Protein AF-A0A7S2TL36-F1 (afdb_monomer_lite)

Structure (mmCIF, N/CA/C/O backbone):
data_AF-A0A7S2TL36-F1
#
_entry.id   AF-A0A7S2TL36-F1
#
loop_
_atom_site.group_PDB
_atom_site.id
_atom_site.type_symbol
_atom_site.label_atom_id
_atom_site.label_alt_id
_atom_site.label_comp_id
_atom_site.label_asym_id
_atom_site.label_entity_id
_atom_site.label_seq_id
_atom_site.pdbx_PDB_ins_code
_atom_site.Cartn_x
_atom_site.Cartn_y
_atom_site.Cartn_z
_atom_site.occupancy
_atom_site.B_iso_or_equiv
_atom_site.auth_seq_id
_atom_site.auth_comp_id
_atom_site.auth_asym_id
_atom_site.auth_atom_id
_atom_site.pdbx_PDB_model_num
ATOM 1 N N . GLY A 1 1 ? -0.913 -11.710 1.470 1.00 91.81 1 GLY A N 1
ATOM 2 C CA . GLY A 1 1 ? -0.453 -12.909 0.745 1.00 91.81 1 GLY A CA 1
ATOM 3 C C . GLY A 1 1 ? -0.982 -13.112 -0.675 1.00 91.81 1 GLY A C 1
ATOM 4 O O . GLY A 1 1 ? -1.193 -12.169 -1.443 1.00 91.81 1 GLY A O 1
ATOM 5 N N . ALA A 1 2 ? -1.055 -14.390 -1.048 1.00 94.62 2 ALA A N 1
ATOM 6 C CA . ALA A 1 2 ? -1.334 -14.894 -2.392 1.00 94.62 2 ALA A CA 1
ATOM 7 C C . ALA A 1 2 ? -2.840 -15.120 -2.616 1.00 94.62 2 ALA A C 1
ATOM 9 O O . ALA A 1 2 ? -3.636 -15.038 -1.688 1.00 94.62 2 ALA A O 1
ATOM 10 N N . LEU A 1 3 ? -3.232 -15.388 -3.865 1.00 96.62 3 LEU A N 1
ATOM 11 C CA . LEU A 1 3 ? -4.609 -15.759 -4.189 1.00 96.62 3 LEU A CA 1
ATOM 12 C C . LEU A 1 3 ? -4.826 -17.260 -4.027 1.00 96.62 3 LEU A C 1
ATOM 14 O O . LEU A 1 3 ? -4.094 -18.050 -4.633 1.00 96.62 3 LEU A O 1
ATOM 18 N N . ASP A 1 4 ? -5.900 -17.623 -3.335 1.00 96.88 4 ASP A N 1
ATOM 19 C CA . ASP A 1 4 ? -6.391 -18.994 -3.311 1.00 96.88 4 ASP A CA 1
ATOM 20 C C . ASP A 1 4 ? -7.281 -19.312 -4.523 1.00 96.88 4 ASP A C 1
ATOM 22 O O . ASP A 1 4 ? -7.835 -18.442 -5.204 1.00 96.88 4 ASP A O 1
ATOM 26 N N . LEU A 1 5 ? -7.422 -20.606 -4.827 1.00 96.81 5 LEU A N 1
ATOM 27 C CA . LEU A 1 5 ? -8.245 -21.064 -5.945 1.00 96.81 5 LEU A CA 1
ATOM 28 C C . LEU A 1 5 ? -9.715 -20.669 -5.747 1.00 96.81 5 LEU A C 1
ATOM 30 O O . LEU A 1 5 ? -10.373 -21.105 -4.807 1.00 96.81 5 LEU A O 1
ATOM 34 N N . GLY A 1 6 ? -10.246 -19.905 -6.703 1.00 96.50 6 GLY A N 1
ATOM 35 C CA . GLY A 1 6 ? -11.634 -19.434 -6.690 1.00 96.50 6 GLY A CA 1
ATOM 36 C C . GLY A 1 6 ? -11.846 -18.111 -5.951 1.00 96.50 6 GLY A C 1
ATOM 37 O O . GLY A 1 6 ? -12.958 -17.589 -5.988 1.00 96.50 6 GLY A O 1
ATOM 38 N N . GLU A 1 7 ? -10.799 -17.554 -5.345 1.00 95.88 7 GLU A N 1
ATOM 39 C CA . GLU A 1 7 ? -10.824 -16.277 -4.637 1.00 95.88 7 GLU A CA 1
ATOM 40 C C . GLU A 1 7 ? -10.555 -15.102 -5.597 1.00 95.88 7 GLU A C 1
ATOM 42 O O . GLU A 1 7 ? -9.730 -15.183 -6.514 1.00 95.88 7 GLU A O 1
ATOM 47 N N . SER A 1 8 ? -11.252 -13.981 -5.414 1.00 95.44 8 SER A N 1
ATOM 48 C CA . SER A 1 8 ? -10.921 -12.722 -6.091 1.00 95.44 8 SER A CA 1
ATOM 49 C C . SER A 1 8 ? -9.773 -11.987 -5.390 1.00 95.44 8 SER A C 1
ATOM 51 O O . SER A 1 8 ? -9.558 -12.135 -4.192 1.00 95.44 8 SER A O 1
ATOM 53 N N . CYS A 1 9 ? -9.061 -11.101 -6.098 1.00 96.00 9 CYS A N 1
ATOM 54 C CA . CYS A 1 9 ? -7.956 -10.340 -5.495 1.00 96.00 9 CYS A CA 1
ATOM 55 C C . CYS A 1 9 ? -8.392 -9.492 -4.289 1.00 96.00 9 CYS A C 1
ATOM 57 O O . CYS A 1 9 ? -7.599 -9.274 -3.377 1.00 96.00 9 CYS A O 1
ATOM 59 N N . LEU A 1 10 ? -9.638 -9.002 -4.291 1.00 95.69 10 LEU A N 1
ATOM 60 C CA . LEU A 1 10 ? -10.175 -8.245 -3.165 1.00 95.69 10 LEU A CA 1
ATOM 61 C C . LEU A 1 10 ? -10.447 -9.161 -1.965 1.00 95.69 10 LEU A C 1
ATOM 63 O O . LEU A 1 10 ? -10.077 -8.796 -0.856 1.00 95.69 10 LEU A O 1
ATOM 67 N N . GLU A 1 11 ? -11.068 -10.325 -2.180 1.00 96.19 11 GLU A N 1
ATOM 68 C CA . GLU A 1 11 ? -11.316 -11.310 -1.115 1.00 96.19 11 GLU A CA 1
ATOM 69 C C . GLU A 1 11 ? -10.005 -11.747 -0.461 1.00 96.19 11 GLU A C 1
ATOM 71 O O . GLU A 1 11 ? -9.894 -11.631 0.759 1.00 96.19 11 GLU A O 1
ATOM 76 N N . ALA A 1 12 ? -8.993 -12.075 -1.274 1.00 97.19 12 ALA A N 1
ATOM 77 C CA . ALA A 1 12 ? -7.649 -12.399 -0.804 1.00 97.19 12 ALA A CA 1
ATOM 78 C C . ALA A 1 12 ? -7.091 -11.271 0.067 1.00 97.19 12 ALA A C 1
ATOM 80 O O . ALA A 1 12 ? -6.722 -11.485 1.214 1.00 97.19 12 ALA A O 1
ATOM 81 N N . ALA A 1 13 ? -7.112 -10.028 -0.420 1.00 96.50 13 ALA A N 1
ATOM 82 C CA . ALA A 1 13 ? -6.603 -8.897 0.349 1.00 96.50 13 ALA A CA 1
ATOM 83 C C . ALA A 1 13 ? -7.340 -8.690 1.687 1.00 96.50 13 ALA A C 1
ATOM 85 O O . ALA A 1 13 ? -6.704 -8.343 2.680 1.00 96.50 13 ALA A O 1
ATOM 86 N N . MET A 1 14 ? -8.663 -8.890 1.740 1.00 96.56 14 MET A N 1
ATOM 87 C CA . MET A 1 14 ? -9.420 -8.753 2.992 1.00 96.56 14 MET A CA 1
ATOM 88 C C . MET A 1 14 ? -9.119 -9.897 3.970 1.00 96.56 14 MET A C 1
ATOM 90 O O . MET A 1 14 ? -9.003 -9.646 5.172 1.00 96.56 14 MET A O 1
ATOM 94 N N . ARG A 1 15 ? -9.007 -11.134 3.467 1.00 97.62 15 ARG A N 1
ATOM 95 C CA . ARG A 1 15 ? -8.648 -12.320 4.255 1.00 97.62 15 ARG A CA 1
ATOM 96 C C . ARG A 1 15 ? -7.259 -12.156 4.864 1.00 97.62 15 ARG A C 1
ATOM 98 O O . ARG A 1 15 ? -7.127 -12.226 6.079 1.00 97.62 15 ARG A O 1
ATOM 105 N N . GLU A 1 16 ? -6.274 -11.831 4.038 1.00 97.69 16 GLU A N 1
ATOM 106 C CA . GLU A 1 16 ? -4.866 -11.685 4.424 1.00 97.69 16 GLU A CA 1
ATOM 107 C C . GLU A 1 16 ? -4.674 -10.576 5.468 1.00 97.69 16 GLU A C 1
ATOM 109 O O . GLU A 1 16 ? -4.003 -10.781 6.472 1.00 97.69 16 GLU A O 1
ATOM 114 N N . VAL A 1 17 ? -5.344 -9.421 5.326 1.00 96.94 17 VAL A N 1
ATOM 115 C CA . VAL A 1 17 ? -5.301 -8.384 6.375 1.00 96.94 17 VAL A CA 1
ATOM 116 C C . VAL A 1 17 ? -5.806 -8.930 7.712 1.00 96.94 17 VAL A C 1
ATOM 118 O O . VAL A 1 17 ? -5.235 -8.622 8.758 1.00 96.94 17 VAL A O 1
ATOM 121 N N . ARG A 1 18 ? -6.864 -9.743 7.708 1.00 96.38 18 ARG A N 1
ATOM 122 C CA . ARG A 1 18 ? -7.404 -10.328 8.936 1.00 96.38 18 ARG A CA 1
ATOM 123 C C . ARG A 1 18 ? -6.480 -11.398 9.519 1.00 96.38 18 ARG A C 1
ATOM 125 O O . ARG A 1 18 ? -6.297 -11.399 10.732 1.00 96.38 18 ARG A O 1
ATOM 132 N N . GLU A 1 19 ? -5.954 -12.292 8.690 1.00 96.56 19 GLU A N 1
ATOM 133 C CA . GLU A 1 19 ? -5.097 -13.410 9.105 1.00 96.56 19 GLU A CA 1
ATOM 134 C C . GLU A 1 19 ? -3.748 -12.907 9.626 1.00 96.56 19 GLU A C 1
ATOM 136 O O . GLU A 1 19 ? -3.396 -13.194 10.766 1.00 96.56 19 GLU A O 1
ATOM 141 N N . GLU A 1 20 ? -3.060 -12.062 8.856 1.00 96.50 20 GLU A N 1
ATOM 142 C CA . GLU A 1 20 ? -1.703 -11.612 9.180 1.00 96.50 20 GLU A CA 1
ATOM 143 C C . GLU A 1 20 ? -1.681 -10.567 10.317 1.00 96.50 20 GLU A C 1
ATOM 145 O O . GLU A 1 20 ? -0.705 -10.459 11.062 1.00 96.50 20 GLU A O 1
ATOM 150 N N . THR A 1 21 ? -2.736 -9.748 10.455 1.00 96.12 21 THR A N 1
ATOM 151 C CA . THR A 1 21 ? -2.715 -8.570 11.353 1.00 96.12 21 THR A 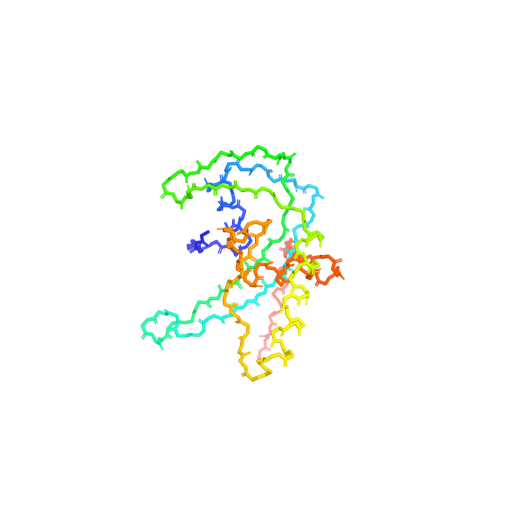CA 1
ATOM 152 C C . THR A 1 21 ? -3.805 -8.546 12.422 1.00 96.12 21 THR A C 1
ATOM 154 O O . THR A 1 21 ? -3.778 -7.684 13.310 1.00 96.12 21 THR A O 1
ATOM 157 N N . GLY A 1 22 ? -4.805 -9.427 12.331 1.00 96.12 22 GLY A N 1
ATOM 158 C CA . GLY A 1 22 ? -5.961 -9.442 13.229 1.00 96.12 22 GLY A CA 1
ATOM 159 C C . GLY A 1 22 ? -6.848 -8.192 13.156 1.00 96.12 22 GLY A C 1
ATOM 160 O O . GLY A 1 22 ? -7.733 -8.025 13.997 1.00 96.12 22 GLY A O 1
ATOM 161 N N . ILE A 1 23 ? -6.617 -7.291 12.194 1.00 96.75 23 ILE A N 1
ATOM 162 C CA . ILE A 1 23 ? -7.344 -6.025 12.077 1.00 96.75 23 ILE A CA 1
ATOM 163 C C . ILE A 1 23 ? -8.752 -6.269 11.532 1.00 96.75 23 ILE A C 1
ATOM 165 O O . ILE A 1 23 ? -8.949 -6.865 10.474 1.00 96.75 23 ILE A O 1
ATOM 169 N N . GLU A 1 24 ? -9.744 -5.694 12.210 1.00 96.44 24 GLU A N 1
ATOM 170 C CA . GLU A 1 24 ? -11.091 -5.567 11.664 1.00 96.44 24 GLU A CA 1
ATOM 171 C C . GLU A 1 24 ? -11.206 -4.358 10.729 1.00 96.44 24 GLU A C 1
ATOM 173 O O . GLU A 1 24 ? -10.814 -3.235 11.071 1.00 96.44 24 GLU A O 1
ATOM 178 N N . LEU A 1 25 ? -11.809 -4.578 9.561 1.00 96.94 25 LEU A N 1
ATOM 179 C CA . LEU A 1 25 ? -12.028 -3.550 8.548 1.00 96.94 25 LEU A CA 1
ATOM 180 C C . LEU A 1 25 ? -13.393 -2.869 8.707 1.00 96.94 25 LEU A C 1
ATOM 182 O O . LEU A 1 25 ? -14.382 -3.494 9.093 1.00 96.94 25 LEU A O 1
ATOM 186 N N . ASP A 1 26 ? -13.422 -1.567 8.432 1.00 97.25 26 ASP A N 1
ATOM 187 C CA . ASP A 1 26 ? -14.611 -0.715 8.409 1.00 97.25 26 ASP A CA 1
ATOM 188 C C . ASP A 1 26 ? -15.371 -0.944 7.097 1.00 97.25 26 ASP A C 1
ATOM 190 O O . ASP A 1 26 ? -14.927 -0.532 6.028 1.00 97.25 26 ASP A O 1
ATOM 194 N N . ASP A 1 27 ? -16.520 -1.605 7.190 1.00 94.31 27 ASP A N 1
ATOM 195 C CA . ASP A 1 27 ? -17.395 -1.965 6.073 1.00 94.31 27 ASP A CA 1
ATOM 196 C C . ASP A 1 27 ? -18.177 -0.774 5.501 1.00 94.31 27 ASP A C 1
ATOM 198 O O . ASP A 1 27 ? -18.736 -0.866 4.405 1.00 94.31 27 ASP A O 1
ATOM 202 N N . THR A 1 28 ? -18.193 0.360 6.207 1.00 95.56 28 THR A N 1
ATOM 203 C CA . THR A 1 28 ? -18.774 1.614 5.705 1.00 95.56 28 THR A CA 1
ATOM 204 C C . THR A 1 28 ? -17.812 2.379 4.800 1.00 95.56 28 THR A C 1
ATOM 206 O O . THR A 1 28 ? -18.228 3.275 4.061 1.00 95.56 28 THR A O 1
ATOM 209 N N . PHE A 1 29 ? -16.524 2.032 4.836 1.00 95.94 29 PHE A N 1
ATOM 210 C CA . PHE A 1 29 ? -15.521 2.595 3.949 1.00 95.94 29 PHE A CA 1
ATOM 211 C C . PHE A 1 29 ? -15.475 1.811 2.637 1.00 95.94 29 PHE A C 1
ATOM 213 O O . PHE A 1 29 ? -15.199 0.614 2.614 1.00 95.94 29 PHE A O 1
ATOM 220 N N . GLU A 1 30 ? -15.707 2.501 1.522 1.00 95.56 30 GLU A N 1
ATOM 221 C CA . GLU A 1 30 ? -15.594 1.893 0.199 1.00 95.56 30 GLU A CA 1
ATOM 222 C C . GLU A 1 30 ? -14.130 1.550 -0.109 1.00 95.56 30 GLU A C 1
ATOM 224 O O . GLU A 1 30 ? -13.277 2.436 -0.191 1.00 95.56 30 GLU A O 1
ATOM 229 N N . THR A 1 31 ? -13.831 0.260 -0.291 1.00 96.81 31 THR A N 1
ATOM 230 C CA . THR A 1 31 ? -12.484 -0.189 -0.657 1.00 96.81 31 THR A CA 1
ATOM 231 C C . THR A 1 31 ? -12.055 0.417 -1.987 1.00 96.81 31 THR A C 1
ATOM 233 O O . THR A 1 31 ? -12.786 0.368 -2.982 1.00 96.81 31 THR A O 1
ATOM 236 N N . LEU A 1 32 ? -10.831 0.943 -2.026 1.00 97.44 32 LEU A N 1
ATOM 237 C CA . LEU A 1 32 ? -10.272 1.559 -3.224 1.00 97.44 32 LEU A CA 1
ATOM 238 C C . LEU A 1 32 ? -9.144 0.701 -3.796 1.00 97.44 32 LEU A C 1
ATOM 240 O O . LEU A 1 32 ? -8.319 0.168 -3.061 1.00 97.44 32 LEU A O 1
ATOM 244 N N . LEU A 1 33 ? -9.058 0.625 -5.119 1.00 97.38 33 LEU A N 1
ATOM 245 C CA . LEU A 1 33 ? -7.874 0.167 -5.829 1.00 97.38 33 LEU A CA 1
ATOM 246 C C . LEU A 1 33 ? -6.870 1.323 -5.889 1.00 97.38 33 LEU A C 1
ATOM 248 O O . LEU A 1 33 ? -7.104 2.338 -6.557 1.00 97.38 33 LEU A O 1
ATOM 252 N N . GLY A 1 34 ? -5.757 1.162 -5.177 1.00 96.44 34 GLY A N 1
ATOM 253 C CA . GLY A 1 34 ? -4.661 2.122 -5.154 1.00 96.44 34 GLY A CA 1
ATOM 254 C C . GLY A 1 34 ? -3.819 2.021 -6.418 1.00 96.44 34 GLY A C 1
ATOM 255 O O . GLY A 1 34 ? -3.713 2.988 -7.173 1.00 96.44 34 GLY A O 1
ATOM 256 N N . LEU A 1 35 ? -3.248 0.844 -6.666 1.00 96.38 35 LEU A N 1
ATOM 257 C CA . LEU A 1 35 ? -2.298 0.606 -7.751 1.00 96.38 35 LEU A CA 1
ATOM 258 C C . LEU A 1 35 ? -2.326 -0.867 -8.168 1.00 96.38 35 LEU A C 1
ATOM 260 O O . LEU A 1 35 ? -2.505 -1.738 -7.325 1.00 96.38 35 LEU A O 1
ATOM 264 N N . GLY A 1 36 ? -2.117 -1.141 -9.451 1.00 96.06 36 GLY A N 1
ATOM 265 C CA . GLY A 1 36 ? -1.772 -2.472 -9.944 1.00 96.06 36 GLY A CA 1
ATOM 266 C C . GLY A 1 36 ? -0.403 -2.418 -10.605 1.00 96.06 36 GLY A C 1
ATOM 267 O O . GLY A 1 36 ? -0.078 -1.414 -11.244 1.00 96.06 36 GLY A O 1
ATOM 268 N N . TYR A 1 37 ? 0.403 -3.461 -10.444 1.00 94.94 37 TYR A N 1
ATOM 269 C CA . TYR A 1 37 ? 1.667 -3.580 -11.162 1.00 94.94 37 TYR A CA 1
ATOM 270 C C . TYR A 1 37 ? 2.009 -5.034 -11.452 1.00 94.94 37 TYR A C 1
ATOM 272 O O . TYR A 1 37 ? 1.500 -5.957 -10.820 1.00 94.94 37 TYR A O 1
ATOM 280 N N . GLN A 1 38 ? 2.889 -5.223 -12.426 1.00 95.19 38 GLN A N 1
ATOM 281 C CA . GLN A 1 38 ? 3.392 -6.527 -12.812 1.00 95.19 38 GLN A CA 1
ATOM 282 C C . GLN A 1 38 ? 4.899 -6.564 -12.596 1.00 95.19 38 GLN A C 1
ATOM 284 O O . GLN A 1 38 ? 5.609 -5.647 -13.009 1.00 95.19 38 GLN A O 1
ATOM 289 N N . GLN A 1 39 ? 5.377 -7.650 -12.004 1.00 94.06 39 GLN A N 1
ATOM 290 C CA . GLN A 1 39 ? 6.787 -7.995 -11.965 1.00 94.06 39 GLN A CA 1
ATOM 291 C C . GLN A 1 39 ? 7.040 -9.086 -13.013 1.00 94.06 39 GLN A C 1
ATOM 293 O O . GLN A 1 39 ? 6.672 -10.247 -12.795 1.00 94.06 39 GLN A O 1
ATOM 298 N N . PRO A 1 40 ? 7.592 -8.734 -14.188 1.00 94.62 40 PRO A N 1
ATOM 299 C CA . PRO A 1 40 ? 7.826 -9.710 -15.236 1.00 94.62 40 PRO A CA 1
ATOM 300 C C . PRO A 1 40 ? 8.907 -10.710 -14.822 1.00 94.62 40 PRO A C 1
ATOM 302 O O . PRO A 1 40 ? 9.846 -10.343 -14.115 1.00 94.62 40 PRO A O 1
ATOM 305 N N . CYS A 1 41 ? 8.786 -11.956 -15.290 1.00 94.50 41 CYS A N 1
ATOM 306 C CA . CYS A 1 41 ? 9.802 -12.998 -15.104 1.00 94.50 41 CYS A CA 1
ATOM 307 C C . CYS A 1 41 ? 10.167 -13.272 -13.629 1.00 94.50 41 CYS A C 1
ATOM 309 O O . CYS A 1 41 ? 11.276 -13.714 -13.339 1.00 94.50 41 CYS A O 1
ATOM 311 N N . SER A 1 42 ? 9.241 -13.007 -12.703 1.00 92.81 42 SER A N 1
ATOM 312 C CA . SER A 1 42 ? 9.433 -13.127 -11.256 1.00 92.81 42 SER A CA 1
ATOM 313 C C . SER A 1 42 ? 9.772 -14.552 -10.802 1.00 92.81 42 SER A C 1
ATOM 315 O O . SER A 1 42 ? 10.606 -14.731 -9.916 1.00 92.81 42 SER A O 1
ATOM 317 N N . ARG A 1 43 ? 9.180 -15.578 -11.435 1.00 91.19 43 ARG A N 1
ATOM 318 C CA . ARG A 1 43 ? 9.476 -16.992 -11.128 1.00 91.19 43 ARG A CA 1
ATOM 319 C C . ARG A 1 43 ? 10.082 -17.693 -12.333 1.00 91.19 43 ARG A C 1
ATOM 321 O O . ARG A 1 43 ? 9.504 -17.670 -13.423 1.00 91.19 43 ARG A O 1
ATOM 328 N N . ASP A 1 44 ? 11.262 -18.271 -12.122 1.00 92.38 44 ASP A N 1
ATOM 329 C CA . ASP A 1 44 ? 12.049 -19.039 -13.097 1.00 92.38 44 ASP A CA 1
ATOM 330 C C . ASP A 1 44 ? 12.299 -18.325 -14.437 1.00 92.38 44 ASP A C 1
ATOM 332 O O . ASP A 1 44 ? 12.562 -18.957 -15.455 1.00 92.38 44 ASP A O 1
ATOM 336 N N . GLY A 1 45 ? 12.195 -16.992 -14.464 1.00 93.00 45 GLY A N 1
ATOM 337 C CA . GLY A 1 45 ? 12.327 -16.200 -15.686 1.00 93.00 45 GLY A CA 1
ATOM 338 C C . GLY A 1 45 ? 11.119 -16.271 -16.632 1.00 93.00 45 GLY A C 1
ATOM 339 O O . GLY A 1 45 ? 11.163 -15.679 -17.708 1.00 93.00 45 GLY A O 1
ATOM 340 N N . LEU A 1 46 ? 10.045 -16.972 -16.256 1.00 94.44 46 LEU A N 1
ATOM 341 C CA . LEU A 1 46 ? 8.931 -17.309 -17.154 1.00 94.44 46 LEU A CA 1
ATOM 342 C C . LEU A 1 46 ? 7.568 -16.839 -16.646 1.00 94.44 46 LEU A C 1
ATOM 344 O O . LEU A 1 46 ? 6.672 -16.571 -17.446 1.00 94.44 46 LEU A O 1
ATOM 348 N N . ILE A 1 47 ? 7.396 -16.740 -15.329 1.00 93.44 47 ILE A N 1
ATOM 349 C CA . ILE A 1 47 ? 6.109 -16.404 -14.719 1.00 93.44 47 ILE A CA 1
ATOM 350 C C . ILE A 1 47 ? 6.156 -14.969 -14.219 1.00 93.44 47 ILE A C 1
ATOM 352 O O . ILE A 1 47 ? 7.058 -14.579 -13.480 1.00 93.44 47 ILE A O 1
ATOM 356 N N . ASN A 1 48 ? 5.155 -14.191 -14.614 1.00 95.31 48 ASN A N 1
ATOM 357 C CA . ASN A 1 48 ? 4.965 -12.832 -14.134 1.00 95.31 48 ASN A CA 1
ATOM 358 C C . ASN A 1 48 ? 4.146 -12.868 -12.843 1.00 95.31 48 ASN A C 1
ATOM 360 O O . ASN A 1 48 ? 3.092 -13.503 -12.820 1.00 95.31 48 ASN A O 1
ATOM 364 N N . ASP A 1 49 ? 4.576 -12.144 -11.814 1.00 95.25 49 ASP A N 1
ATOM 365 C CA . ASP A 1 49 ? 3.708 -11.875 -10.669 1.00 95.25 49 ASP A CA 1
ATOM 366 C C . ASP A 1 49 ? 2.893 -10.609 -10.956 1.00 95.25 49 ASP A C 1
ATOM 368 O O . ASP A 1 49 ? 3.411 -9.617 -11.479 1.00 95.25 49 ASP A O 1
ATOM 372 N N . HIS A 1 50 ? 1.607 -10.643 -10.622 1.00 95.88 50 HIS A N 1
ATOM 373 C CA . HIS A 1 50 ? 0.703 -9.511 -10.766 1.00 95.88 50 HIS A CA 1
ATOM 374 C C . HIS A 1 50 ? 0.177 -9.109 -9.394 1.00 95.88 50 HIS A C 1
ATOM 376 O O . HIS A 1 50 ? -0.431 -9.912 -8.689 1.00 95.88 50 HIS A O 1
ATOM 382 N N . PHE A 1 51 ? 0.396 -7.853 -9.034 1.00 96.06 51 PHE A N 1
ATOM 383 C CA . PHE A 1 51 ? 0.085 -7.312 -7.724 1.00 96.06 51 PHE A CA 1
ATOM 384 C C . PHE A 1 51 ? -1.000 -6.249 -7.832 1.00 96.06 51 PHE A C 1
ATOM 386 O O . PHE A 1 51 ? -1.027 -5.445 -8.768 1.00 96.06 51 PHE A O 1
ATOM 393 N N . MET A 1 52 ? -1.875 -6.214 -6.832 1.00 97.19 52 MET A N 1
ATOM 394 C CA . MET A 1 52 ? -2.880 -5.172 -6.6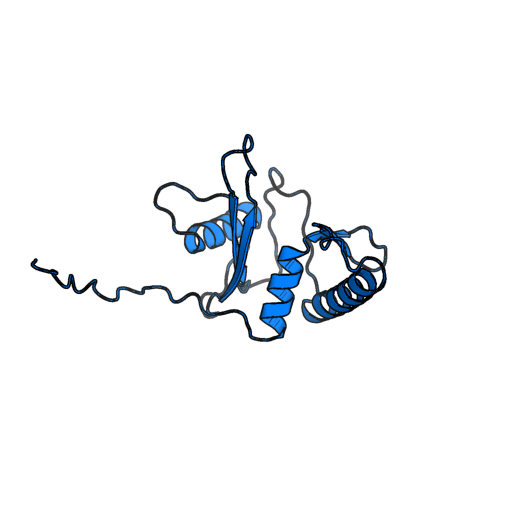61 1.00 97.19 52 MET A CA 1
ATOM 395 C C . MET A 1 52 ? -2.830 -4.664 -5.223 1.00 97.19 52 MET A C 1
ATOM 397 O O . MET A 1 52 ? -2.912 -5.446 -4.282 1.00 97.19 52 MET A O 1
ATOM 401 N N . TYR A 1 53 ? -2.727 -3.349 -5.060 1.00 97.31 53 TYR A N 1
ATOM 402 C CA . TYR A 1 53 ? -2.823 -2.684 -3.769 1.00 97.31 53 TYR A CA 1
ATOM 403 C C . TYR A 1 53 ? -4.238 -2.179 -3.554 1.00 97.31 53 TYR A C 1
ATOM 405 O O . TYR A 1 53 ? -4.732 -1.328 -4.303 1.00 97.31 53 TYR A O 1
ATOM 413 N N . PHE A 1 54 ? -4.853 -2.659 -2.482 1.00 97.62 54 PHE A N 1
ATOM 414 C CA . PHE A 1 54 ? -6.138 -2.180 -2.006 1.00 97.62 54 PHE A CA 1
ATOM 415 C C . PHE A 1 54 ? -5.936 -1.234 -0.826 1.00 97.62 54 PHE A C 1
ATOM 417 O O . PHE A 1 54 ? -5.082 -1.449 0.031 1.00 97.62 54 PHE A O 1
ATOM 424 N N . ILE A 1 55 ? -6.734 -0.174 -0.790 1.00 97.88 55 ILE A N 1
ATOM 425 C CA . ILE A 1 55 ? -6.799 0.762 0.324 1.00 97.88 55 ILE A CA 1
ATOM 426 C C . ILE A 1 55 ? -8.089 0.466 1.068 1.00 97.88 55 ILE A C 1
ATOM 428 O O . ILE A 1 55 ? -9.187 0.579 0.518 1.00 97.88 55 ILE A O 1
ATOM 432 N N . VAL A 1 56 ? -7.926 0.102 2.330 1.00 97.19 56 VAL A N 1
ATOM 433 C CA . VAL A 1 56 ? -8.999 -0.205 3.269 1.00 97.19 56 VAL A CA 1
ATOM 434 C C . VAL A 1 56 ? -8.858 0.669 4.501 1.00 97.19 56 VAL A C 1
ATOM 436 O O . VAL A 1 56 ? -7.822 1.298 4.728 1.00 97.19 56 VAL A O 1
ATOM 439 N N . LYS A 1 57 ? -9.907 0.701 5.316 1.00 97.38 57 LYS A N 1
ATOM 440 C CA . LYS A 1 57 ? -9.902 1.419 6.582 1.00 97.38 57 LYS A CA 1
ATOM 441 C C . LYS A 1 57 ? -10.059 0.427 7.722 1.00 97.38 57 LYS A C 1
ATOM 443 O O . LYS A 1 57 ? -10.996 -0.361 7.734 1.00 97.38 57 LYS A O 1
ATOM 448 N N . ALA A 1 58 ? -9.144 0.483 8.679 1.00 97.62 58 ALA A N 1
ATOM 449 C CA . ALA A 1 58 ? -9.249 -0.275 9.915 1.00 97.62 58 ALA A CA 1
ATOM 450 C C . ALA A 1 58 ? -10.275 0.373 10.861 1.00 97.62 58 ALA A C 1
ATOM 452 O O . ALA A 1 58 ? -10.345 1.604 10.954 1.00 97.62 58 ALA A O 1
ATOM 453 N N . LYS A 1 59 ? -11.032 -0.441 11.606 1.00 97.19 59 LYS A N 1
ATOM 454 C CA . LYS A 1 59 ? -11.919 0.034 12.686 1.00 97.19 59 LYS A CA 1
ATOM 455 C C . LYS A 1 59 ? -11.143 0.520 13.907 1.00 97.19 59 LYS A C 1
ATOM 457 O O . LYS A 1 59 ? -11.621 1.381 14.642 1.00 97.19 59 LYS A O 1
ATOM 462 N N . SER A 1 60 ? -9.947 -0.023 14.131 1.00 95.69 60 SER A N 1
ATOM 463 C CA . SER A 1 60 ? -9.090 0.321 15.265 1.00 95.69 60 SER A CA 1
ATOM 464 C C . SER A 1 60 ? -7.612 0.367 14.864 1.00 95.69 60 SER A C 1
ATOM 466 O O . SER A 1 60 ? -7.243 -0.012 13.756 1.00 95.69 60 SER A O 1
ATOM 468 N N . LYS A 1 61 ? -6.762 0.853 15.775 1.00 94.88 61 LYS A N 1
ATOM 469 C CA . LYS A 1 61 ? -5.298 0.830 15.620 1.00 94.88 61 LYS A CA 1
ATOM 470 C C . LYS A 1 61 ? -4.645 -0.405 16.249 1.00 94.88 61 LYS A C 1
ATOM 472 O O . LYS A 1 61 ? -3.422 -0.522 16.193 1.00 94.88 61 LYS A O 1
ATOM 477 N N . THR A 1 62 ? -5.427 -1.271 16.890 1.00 95.00 62 THR A N 1
ATOM 478 C CA . THR A 1 62 ? -4.917 -2.479 17.540 1.00 95.00 62 THR A CA 1
ATOM 479 C C . THR A 1 62 ? -4.569 -3.502 16.472 1.00 95.00 62 THR A C 1
ATOM 481 O O . THR A 1 62 ? -5.383 -3.767 15.590 1.00 95.00 62 THR A O 1
ATOM 484 N N . VAL A 1 63 ? -3.359 -4.049 16.555 1.00 95.00 63 VAL A N 1
ATOM 485 C CA . VAL A 1 63 ? -2.832 -5.038 15.615 1.00 95.00 63 VAL A CA 1
ATOM 486 C C . VAL A 1 63 ? -2.425 -6.267 16.415 1.00 95.00 63 VAL A C 1
ATOM 488 O O . VAL A 1 63 ? -1.677 -6.133 17.382 1.00 95.00 63 VAL A O 1
ATOM 491 N N . ASN A 1 64 ? -2.911 -7.434 16.009 1.00 95.50 64 ASN A N 1
ATOM 492 C CA . ASN A 1 64 ? -2.543 -8.729 16.570 1.00 95.50 64 ASN A CA 1
ATOM 493 C C . ASN A 1 64 ? -1.827 -9.497 15.462 1.00 9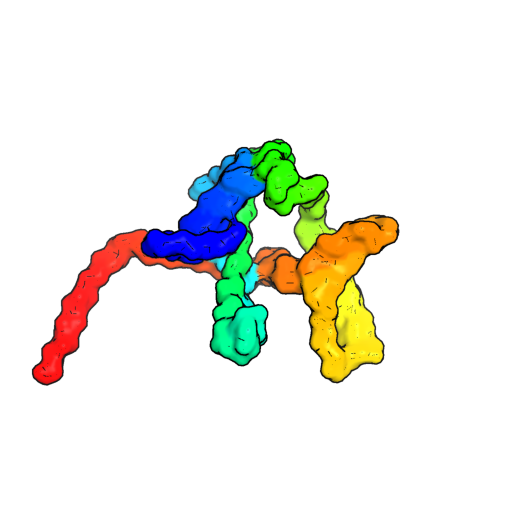5.50 64 ASN A C 1
ATOM 495 O O . ASN A 1 64 ? -2.476 -10.081 14.601 1.00 95.50 64 ASN A O 1
ATOM 499 N N . LEU A 1 65 ? -0.502 -9.394 15.435 1.00 95.88 65 LEU A N 1
ATOM 500 C CA . LEU A 1 65 ? 0.294 -9.950 14.348 1.00 95.88 65 LEU A CA 1
ATOM 501 C C . LEU A 1 65 ? 0.362 -11.470 14.431 1.00 95.88 65 LEU A C 1
ATOM 503 O O . LEU A 1 65 ? 0.542 -12.019 15.519 1.00 95.88 65 LEU A O 1
ATOM 507 N N . ASP A 1 66 ? 0.307 -12.117 13.273 1.00 94.56 66 ASP A N 1
ATOM 508 C CA . ASP A 1 66 ? 0.854 -13.457 13.128 1.00 94.56 66 ASP A CA 1
ATOM 509 C C . ASP A 1 66 ? 2.386 -13.365 13.123 1.00 94.56 66 ASP A C 1
ATOM 511 O O . ASP A 1 66 ? 3.012 -12.965 12.139 1.00 94.56 66 ASP A O 1
ATOM 515 N N . GLU A 1 67 ? 2.999 -13.713 14.253 1.00 94.31 67 GLU A N 1
ATOM 516 C CA . GLU A 1 67 ? 4.453 -13.661 14.433 1.00 94.31 67 GLU A CA 1
ATOM 517 C C . GLU A 1 67 ? 5.211 -14.671 13.554 1.00 94.31 67 GLU A C 1
ATOM 519 O O . GLU A 1 67 ? 6.434 -14.571 13.424 1.00 94.31 67 GLU A O 1
ATOM 524 N N . THR A 1 68 ? 4.519 -15.642 12.942 1.00 95.06 68 THR A N 1
ATOM 525 C CA . THR A 1 68 ? 5.148 -16.586 12.007 1.00 95.06 68 THR A CA 1
ATOM 526 C C . THR A 1 68 ? 5.421 -15.957 10.642 1.00 95.06 68 THR A C 1
ATOM 528 O O . THR A 1 68 ? 6.387 -16.340 9.978 1.00 95.06 68 THR A O 1
ATOM 531 N N . GLU A 1 69 ? 4.638 -14.947 10.261 1.00 88.81 69 GLU A N 1
ATOM 532 C CA . GLU A 1 69 ? 4.758 -14.257 8.975 1.00 88.81 69 GLU A CA 1
ATOM 533 C C . GLU A 1 69 ? 5.329 -12.840 9.115 1.00 88.81 69 GLU A C 1
ATOM 535 O O . GLU A 1 69 ? 6.124 -12.394 8.279 1.00 88.81 69 GLU A O 1
ATOM 540 N N . LEU A 1 70 ? 4.974 -12.127 10.190 1.00 92.81 70 LEU A N 1
ATOM 541 C CA . LEU A 1 70 ? 5.323 -10.724 10.394 1.00 92.81 70 LEU A CA 1
ATOM 542 C C . LEU A 1 70 ? 6.214 -10.520 11.622 1.00 92.81 70 LEU A C 1
ATOM 544 O O . LEU A 1 70 ? 5.880 -10.867 12.747 1.00 92.81 70 LEU A O 1
ATOM 548 N N . GLN A 1 71 ? 7.336 -9.830 11.416 1.00 92.25 71 GLN A N 1
ATOM 549 C CA . GLN A 1 71 ? 8.288 -9.504 12.488 1.00 92.25 71 GLN A CA 1
ATOM 550 C C . GLN A 1 71 ? 7.891 -8.267 13.313 1.00 92.25 71 GLN A C 1
ATOM 552 O O . GLN A 1 71 ? 8.514 -7.971 14.333 1.00 92.25 71 GLN A O 1
ATOM 557 N N . GLY A 1 72 ? 6.906 -7.492 12.856 1.00 92.00 72 GLY A N 1
ATOM 558 C CA . GLY A 1 72 ? 6.466 -6.279 13.536 1.00 92.00 72 GLY A CA 1
ATOM 559 C C . GLY A 1 72 ? 5.561 -5.401 12.679 1.00 92.00 72 GLY A C 1
ATOM 560 O O . GLY A 1 72 ? 5.432 -5.593 11.471 1.00 92.00 72 GLY A O 1
ATOM 561 N N . SER A 1 73 ? 4.946 -4.399 13.309 1.00 92.25 73 SER A N 1
ATOM 562 C CA . SER A 1 73 ? 4.080 -3.431 12.635 1.00 92.25 73 SER A CA 1
ATOM 563 C C . SER A 1 73 ? 4.250 -2.024 13.188 1.00 92.25 73 SER A C 1
ATOM 565 O O . SER A 1 73 ? 4.729 -1.803 14.305 1.00 92.25 73 SER A O 1
ATOM 567 N N . ARG A 1 74 ? 3.879 -1.039 12.369 1.00 91.31 74 ARG A N 1
ATOM 568 C CA . ARG A 1 74 ? 3.902 0.372 12.743 1.00 91.31 74 ARG A CA 1
ATOM 569 C C . ARG A 1 74 ? 2.876 1.161 11.944 1.00 91.31 74 ARG A C 1
ATOM 571 O O . ARG A 1 74 ? 2.715 0.959 10.745 1.00 91.31 74 ARG A O 1
ATOM 578 N N . TRP A 1 75 ? 2.243 2.118 12.613 1.00 92.62 75 TRP A N 1
ATOM 579 C CA . TRP A 1 75 ? 1.393 3.115 11.974 1.00 92.62 75 TRP A CA 1
ATOM 580 C C . TRP A 1 75 ? 2.211 4.314 11.497 1.00 92.62 75 TRP A C 1
ATOM 582 O O . TRP A 1 75 ? 3.004 4.873 12.255 1.00 92.62 75 TRP A O 1
ATOM 592 N N . PHE A 1 76 ? 1.958 4.750 10.266 1.00 91.50 76 PHE A N 1
ATOM 593 C CA . PHE A 1 76 ? 2.568 5.937 9.668 1.00 91.50 76 PHE A CA 1
ATOM 594 C C . PHE A 1 76 ? 1.508 6.994 9.354 1.00 91.50 76 PHE A C 1
ATOM 596 O O . PHE A 1 76 ? 0.358 6.670 9.047 1.00 91.50 76 PHE A O 1
ATOM 603 N N . ASN A 1 77 ? 1.892 8.272 9.402 1.00 94.00 77 ASN A N 1
ATOM 604 C CA . ASN A 1 77 ? 1.058 9.342 8.866 1.00 94.00 77 ASN A CA 1
ATOM 605 C C . ASN A 1 77 ? 1.184 9.356 7.339 1.00 94.00 77 ASN A C 1
ATOM 607 O O . ASN A 1 77 ? 2.215 9.748 6.799 1.00 94.00 77 ASN A O 1
ATOM 611 N N . VAL A 1 78 ? 0.110 8.974 6.648 1.00 95.06 78 VAL A N 1
ATOM 612 C CA . VAL A 1 78 ? 0.087 8.850 5.184 1.00 95.06 78 VAL A CA 1
ATOM 613 C C . VAL A 1 78 ? 0.511 10.141 4.472 1.00 95.06 78 VAL A C 1
ATOM 615 O O . VAL A 1 78 ? 1.256 10.073 3.498 1.00 95.06 78 VAL A O 1
ATOM 618 N N . LYS A 1 79 ? 0.088 11.323 4.946 1.00 96.00 79 LYS A N 1
ATOM 619 C CA . LYS A 1 79 ? 0.438 12.595 4.287 1.00 96.00 79 LYS A CA 1
ATOM 620 C C . LYS A 1 79 ? 1.932 12.888 4.397 1.00 96.00 79 LYS A C 1
ATOM 622 O O . LYS A 1 79 ? 2.569 13.183 3.391 1.00 96.00 79 LYS A O 1
ATOM 627 N N . GLU A 1 80 ? 2.490 12.735 5.595 1.00 95.00 80 GLU A N 1
ATOM 628 C CA . GLU A 1 80 ? 3.926 12.919 5.837 1.00 95.00 80 GLU A CA 1
ATOM 629 C C . GLU A 1 80 ? 4.762 11.893 5.049 1.00 95.00 80 GLU A C 1
ATOM 631 O O . GLU A 1 80 ? 5.824 12.226 4.512 1.00 95.00 80 GLU A O 1
ATOM 636 N N . SER A 1 81 ? 4.261 10.658 4.915 1.00 94.44 81 SER A N 1
ATOM 637 C CA . SER A 1 81 ? 4.870 9.615 4.085 1.00 94.44 81 SER A CA 1
ATOM 638 C C . SER A 1 81 ? 4.924 9.971 2.611 1.00 94.44 81 SER A C 1
ATOM 640 O O . SER A 1 81 ? 5.993 9.874 2.006 1.00 94.44 81 SER A O 1
ATOM 642 N N . VAL A 1 82 ? 3.822 10.462 2.053 1.00 96.44 82 VAL A N 1
ATOM 643 C CA . VAL A 1 82 ? 3.768 10.906 0.657 1.00 96.44 82 VAL A CA 1
ATOM 644 C C . VAL A 1 82 ? 4.666 12.122 0.421 1.00 96.44 82 VAL A C 1
ATOM 646 O O . VAL A 1 82 ? 5.399 12.159 -0.562 1.00 96.44 82 VAL A O 1
ATOM 649 N N . GLU A 1 83 ? 4.685 13.102 1.326 1.00 96.50 83 GLU A N 1
ATOM 650 C CA . GLU A 1 83 ? 5.575 14.266 1.208 1.00 96.50 83 GLU A CA 1
ATOM 651 C C . GLU A 1 83 ? 7.057 13.876 1.233 1.00 96.50 83 GLU A C 1
ATOM 653 O O . GLU A 1 83 ? 7.854 14.373 0.433 1.00 96.50 83 GLU A O 1
ATOM 658 N N . THR A 1 84 ? 7.432 12.962 2.130 1.00 95.56 84 THR A N 1
ATOM 659 C CA . THR A 1 84 ? 8.797 12.426 2.209 1.00 95.56 84 THR A CA 1
ATOM 660 C C . THR A 1 84 ? 9.165 11.672 0.932 1.00 95.56 84 THR A C 1
ATOM 662 O O . THR A 1 84 ? 10.253 11.873 0.389 1.00 95.56 84 THR A O 1
ATOM 665 N N . PHE A 1 85 ? 8.249 10.850 0.416 1.00 96.25 85 PHE A N 1
ATOM 666 C CA . PHE A 1 85 ? 8.449 10.103 -0.822 1.00 96.25 85 PHE A CA 1
ATOM 667 C C . PHE A 1 85 ? 8.606 11.018 -2.042 1.00 96.25 85 PHE A C 1
ATOM 669 O O . PHE A 1 85 ? 9.517 10.816 -2.840 1.00 96.25 85 PHE A O 1
ATOM 676 N N . ARG A 1 86 ? 7.795 12.073 -2.163 1.00 96.94 86 ARG A N 1
ATOM 677 C CA . ARG A 1 86 ? 7.899 13.052 -3.259 1.00 96.94 86 ARG A CA 1
ATOM 678 C C . ARG A 1 86 ? 9.254 13.744 -3.299 1.00 96.94 86 ARG A C 1
ATOM 680 O O . ARG A 1 86 ? 9.846 13.863 -4.368 1.00 96.94 86 ARG A O 1
ATOM 687 N N . LYS A 1 87 ? 9.768 14.160 -2.137 1.00 95.88 87 LYS A N 1
ATOM 688 C CA . LYS A 1 87 ? 11.119 14.736 -2.028 1.00 95.88 87 LYS A CA 1
ATOM 689 C C . LYS A 1 87 ? 12.173 13.733 -2.486 1.00 95.88 87 LYS A C 1
ATOM 691 O O . LYS A 1 87 ? 13.013 14.067 -3.313 1.00 95.88 87 LYS A O 1
ATOM 696 N N . PHE A 1 88 ? 12.082 12.494 -2.002 1.00 94.75 88 PHE A N 1
ATOM 697 C CA . PHE A 1 88 ? 12.979 11.416 -2.413 1.00 94.75 88 PHE A CA 1
ATOM 698 C C . PHE A 1 88 ? 12.954 11.182 -3.932 1.00 94.75 88 PHE A C 1
ATOM 700 O O . PHE A 1 88 ? 14.013 11.122 -4.553 1.00 94.75 88 PHE A O 1
ATOM 707 N N . LYS A 1 89 ? 11.765 11.097 -4.535 1.00 95.31 89 LYS A N 1
ATOM 708 C CA . LYS A 1 89 ? 11.584 10.895 -5.976 1.00 95.31 89 LYS A CA 1
ATOM 709 C C . LYS A 1 89 ? 12.179 12.049 -6.787 1.00 95.31 89 LYS A C 1
ATOM 711 O O . LYS A 1 89 ? 12.960 11.796 -7.696 1.00 95.31 89 LYS A O 1
ATOM 716 N N . SER A 1 90 ? 11.895 13.294 -6.402 1.00 95.75 90 SER A N 1
ATOM 717 C CA . SER A 1 90 ? 12.462 14.488 -7.045 1.00 95.75 90 SER A CA 1
ATOM 718 C C . SER A 1 90 ? 13.995 14.509 -6.980 1.00 95.75 90 SER A C 1
ATOM 720 O O . SER A 1 90 ? 14.660 14.805 -7.975 1.00 95.75 90 SER A O 1
ATOM 722 N N . ASP A 1 91 ? 14.573 14.177 -5.822 1.00 94.81 91 ASP A N 1
ATOM 723 C CA . ASP A 1 91 ? 16.027 14.096 -5.646 1.00 94.81 91 ASP A CA 1
ATOM 724 C C . ASP A 1 91 ? 16.640 12.972 -6.492 1.00 94.81 91 ASP A C 1
ATOM 726 O O . ASP A 1 91 ? 17.729 13.140 -7.049 1.00 94.81 91 ASP A O 1
ATOM 730 N N . TRP A 1 92 ? 15.957 11.826 -6.576 1.00 94.44 92 TRP A N 1
ATOM 731 C CA . TRP A 1 92 ? 16.385 10.675 -7.367 1.00 94.44 92 TRP A CA 1
ATOM 732 C C . TRP A 1 92 ? 16.387 10.999 -8.858 1.00 94.44 92 TRP A C 1
ATOM 734 O O . TRP A 1 92 ? 17.412 10.832 -9.509 1.00 94.44 92 TRP A O 1
ATOM 744 N N . GLU A 1 93 ? 15.286 11.538 -9.379 1.00 93.50 93 GLU A N 1
ATOM 745 C CA . GLU A 1 93 ? 15.147 11.938 -10.783 1.00 93.50 93 GLU A CA 1
ATOM 746 C C . GLU A 1 93 ? 16.190 12.994 -11.178 1.00 93.50 93 GLU A C 1
ATOM 748 O O . GLU A 1 93 ? 16.744 12.938 -12.273 1.00 93.50 93 GLU A O 1
ATOM 753 N N . THR A 1 94 ? 16.531 13.908 -10.263 1.00 94.31 94 THR A N 1
ATOM 754 C CA . THR A 1 94 ? 17.568 14.925 -10.502 1.00 94.31 94 THR A CA 1
ATOM 755 C C . THR A 1 94 ? 18.976 14.323 -10.564 1.00 94.31 94 THR A C 1
ATOM 757 O O . THR A 1 94 ? 19.797 14.747 -11.374 1.00 94.31 94 THR A O 1
ATOM 760 N N . LYS A 1 95 ? 19.290 13.347 -9.702 1.00 93.31 95 LYS A N 1
ATOM 761 C CA . LYS A 1 95 ? 20.647 12.777 -9.576 1.00 93.31 95 LYS A CA 1
ATOM 762 C C . LYS A 1 95 ? 20.898 11.578 -10.491 1.00 93.31 95 LYS A C 1
ATOM 764 O O . LYS A 1 95 ? 22.047 11.304 -10.825 1.00 93.31 95 LYS A O 1
ATOM 769 N N . LYS A 1 96 ? 19.846 10.837 -10.829 1.00 86.75 96 LYS A N 1
ATOM 770 C CA . LYS A 1 96 ? 19.879 9.514 -11.463 1.00 86.75 96 LYS A CA 1
ATOM 771 C C . LYS A 1 96 ? 18.751 9.381 -12.488 1.00 86.75 96 LYS A C 1
ATOM 773 O O . LYS A 1 96 ? 17.987 8.423 -12.465 1.00 86.75 96 LYS A O 1
ATOM 778 N N . SER A 1 97 ? 18.641 10.358 -13.385 1.00 80.88 97 SER A N 1
ATOM 779 C CA . SER A 1 97 ? 17.510 10.509 -14.314 1.00 80.88 97 SER A CA 1
ATOM 780 C C . SER A 1 97 ? 17.233 9.304 -15.225 1.00 80.88 97 SER A C 1
ATOM 782 O O . SER A 1 97 ? 16.124 9.184 -15.739 1.00 80.88 97 SER A O 1
ATOM 784 N N . SER A 1 98 ? 18.204 8.408 -15.428 1.00 91.69 98 SER A N 1
ATOM 785 C CA . SER A 1 98 ? 18.058 7.188 -16.232 1.00 91.69 98 SER A CA 1
ATOM 786 C C . SER A 1 98 ? 17.841 5.907 -15.419 1.00 91.69 98 SER A C 1
ATOM 788 O O . SER A 1 98 ? 17.553 4.866 -16.010 1.00 91.69 98 SER A O 1
ATOM 790 N N . GLU A 1 99 ? 17.985 5.942 -14.091 1.00 93.62 99 GLU A N 1
ATOM 791 C CA . GLU A 1 99 ? 17.803 4.759 -13.247 1.00 93.62 99 GLU A CA 1
ATOM 792 C C . GLU A 1 99 ? 16.347 4.646 -12.767 1.00 93.62 99 GLU A C 1
ATOM 794 O O . GLU A 1 99 ? 15.750 5.652 -12.367 1.00 93.62 99 GLU A O 1
ATOM 799 N N . PRO A 1 100 ? 15.769 3.431 -12.721 1.00 91.81 100 PRO A N 1
ATOM 800 C CA . PRO A 1 100 ? 14.469 3.235 -12.094 1.00 91.81 100 PRO A CA 1
ATOM 801 C C . PRO A 1 100 ? 14.532 3.596 -10.604 1.00 91.81 100 PRO A C 1
ATOM 803 O O . PRO A 1 100 ? 15.586 3.515 -9.968 1.00 91.81 100 PRO A O 1
ATOM 806 N N . LEU A 1 101 ? 13.384 3.965 -10.030 1.00 93.38 101 LEU A N 1
ATOM 807 C CA . LEU A 1 101 ? 13.277 4.114 -8.580 1.00 93.38 101 LEU A CA 1
ATOM 808 C C . LEU A 1 101 ? 13.670 2.794 -7.897 1.00 93.38 101 LEU A C 1
ATOM 810 O O . LEU A 1 101 ? 13.312 1.720 -8.392 1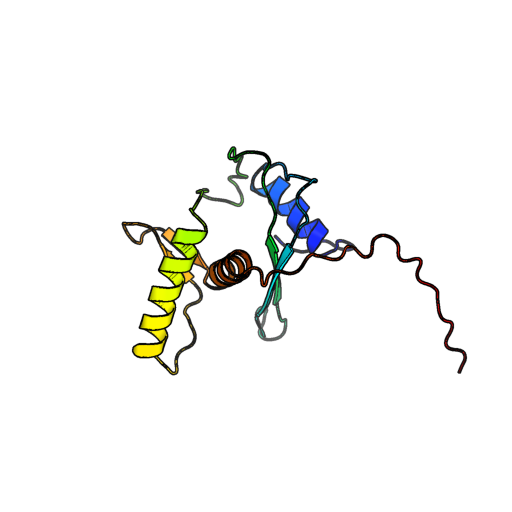.00 93.38 101 LEU A O 1
ATOM 814 N N . PRO A 1 102 ? 14.367 2.843 -6.749 1.00 94.88 102 PRO A N 1
ATOM 815 C CA . PRO A 1 102 ? 14.643 1.632 -5.995 1.00 94.88 102 PRO A CA 1
ATOM 816 C C . PRO A 1 102 ? 13.333 0.989 -5.529 1.00 94.88 102 PRO A C 1
ATOM 818 O O . PRO A 1 102 ? 12.313 1.657 -5.366 1.00 94.88 102 PRO A O 1
ATOM 821 N N . THR A 1 103 ? 13.359 -0.315 -5.270 1.00 94.69 103 THR A N 1
ATOM 822 C CA . THR A 1 103 ? 12.170 -1.068 -4.829 1.00 94.69 103 THR A CA 1
ATOM 823 C C . THR A 1 103 ? 11.719 -0.698 -3.417 1.00 94.69 103 THR A C 1
ATOM 825 O O . THR A 1 103 ? 10.555 -0.879 -3.066 1.00 94.69 103 THR A O 1
ATOM 828 N N . ARG A 1 104 ? 12.630 -0.171 -2.591 1.00 95.12 104 ARG A N 1
ATOM 829 C CA . ARG A 1 104 ? 12.369 0.281 -1.221 1.00 95.12 104 ARG A CA 1
ATOM 830 C C . ARG A 1 104 ? 13.127 1.571 -0.941 1.00 95.12 104 ARG A C 1
ATOM 832 O O . ARG A 1 104 ? 14.209 1.790 -1.483 1.00 95.12 104 ARG A O 1
ATOM 839 N N . MET A 1 105 ? 12.587 2.390 -0.048 1.00 94.12 105 MET A N 1
ATOM 840 C CA . MET A 1 105 ? 13.275 3.559 0.490 1.00 94.12 105 MET A CA 1
ATOM 841 C C . MET A 1 105 ? 13.306 3.524 2.012 1.00 94.12 105 MET A C 1
ATOM 843 O O . MET A 1 105 ? 12.395 3.002 2.658 1.00 94.12 105 MET A O 1
ATOM 847 N N . ALA A 1 106 ? 14.358 4.113 2.574 1.00 91.00 106 ALA A N 1
ATOM 848 C CA . ALA A 1 106 ? 14.465 4.280 4.008 1.00 91.00 106 ALA A CA 1
ATOM 849 C C . ALA A 1 106 ? 13.493 5.365 4.502 1.00 91.00 106 ALA A C 1
ATOM 851 O O . ALA A 1 106 ? 13.365 6.432 3.895 1.00 91.00 106 ALA A O 1
ATOM 852 N N . PHE A 1 107 ? 12.833 5.092 5.619 1.00 85.31 107 PHE A N 1
ATOM 853 C CA . PHE A 1 107 ? 11.777 5.894 6.217 1.00 85.31 107 PHE A CA 1
ATOM 854 C C . PHE A 1 107 ? 12.054 6.143 7.713 1.00 85.31 107 PHE A C 1
ATOM 856 O O . PHE A 1 107 ? 12.876 5.464 8.336 1.00 85.31 107 PHE A O 1
ATOM 863 N N . GLY A 1 108 ? 11.387 7.148 8.290 1.00 80.62 108 GLY A N 1
ATOM 864 C CA . GLY A 1 108 ? 11.544 7.542 9.697 1.00 80.62 108 GLY A CA 1
ATOM 865 C C . GLY A 1 108 ? 12.746 8.460 9.971 1.00 80.62 108 GLY A C 1
ATOM 866 O O . GLY A 1 108 ? 13.605 8.670 9.112 1.00 80.62 108 GLY A O 1
ATOM 867 N N . LYS A 1 109 ? 12.807 9.028 11.188 1.00 77.81 109 LYS A N 1
ATOM 868 C CA . LYS A 1 109 ? 13.848 10.000 11.596 1.00 77.81 109 LYS A CA 1
ATOM 869 C C . LYS A 1 109 ? 15.268 9.439 11.472 1.00 77.81 109 LYS A C 1
ATOM 871 O O . LYS A 1 109 ? 16.164 10.151 11.030 1.00 77.81 109 LYS A O 1
ATOM 876 N N . ASP A 1 110 ? 15.431 8.153 11.778 1.00 85.12 110 ASP A N 1
ATOM 877 C CA . ASP A 1 110 ? 16.732 7.479 11.786 1.00 85.12 110 ASP A CA 1
ATOM 878 C C . ASP A 1 110 ? 17.017 6.709 10.489 1.00 85.12 110 ASP A C 1
ATOM 880 O O . ASP A 1 110 ? 18.063 6.072 10.378 1.00 85.12 110 ASP A O 1
ATOM 884 N N . ARG A 1 111 ? 16.088 6.722 9.518 1.00 82.62 111 ARG A N 1
ATOM 885 C CA . ARG A 1 111 ? 16.190 5.960 8.258 1.00 82.62 111 ARG A CA 1
ATOM 886 C C . ARG A 1 111 ? 16.444 4.457 8.454 1.00 82.62 111 ARG A C 1
ATOM 888 O O . ARG A 1 111 ? 17.082 3.818 7.622 1.00 82.62 111 ARG A O 1
ATOM 895 N N . LYS A 1 112 ? 15.965 3.895 9.565 1.00 86.94 112 LYS A N 1
ATOM 896 C CA . LYS A 1 112 ? 16.090 2.462 9.882 1.00 86.94 112 LYS A CA 1
ATOM 897 C C . LYS A 1 112 ? 14.890 1.642 9.423 1.00 86.94 112 LYS A C 1
ATOM 899 O O . LYS A 1 112 ? 14.985 0.422 9.353 1.00 86.94 112 LYS A O 1
ATOM 904 N N . GLU A 1 113 ? 13.774 2.294 9.113 1.00 87.81 113 GLU A N 1
ATOM 905 C CA . GLU A 1 113 ? 12.602 1.629 8.552 1.00 87.81 113 GLU A CA 1
ATOM 906 C C . GLU A 1 113 ? 12.695 1.597 7.037 1.00 87.81 113 GLU A C 1
ATOM 908 O O . GLU A 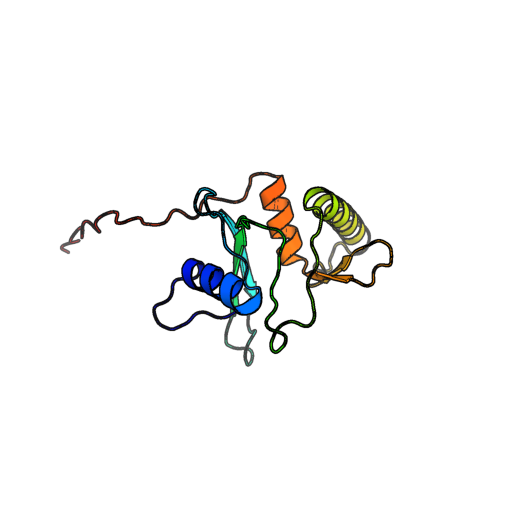1 113 ? 13.228 2.520 6.431 1.00 87.81 113 GLU A O 1
ATOM 913 N N . TRP A 1 114 ? 12.152 0.556 6.420 1.00 91.50 114 TRP A N 1
ATOM 914 C CA . TRP A 1 114 ? 12.091 0.432 4.971 1.00 91.50 114 TRP A CA 1
ATOM 915 C C . TRP A 1 114 ? 10.639 0.315 4.544 1.00 91.50 114 TRP A C 1
ATOM 917 O O . TRP A 1 114 ? 9.896 -0.492 5.095 1.00 91.50 114 TRP A O 1
ATOM 927 N N . VAL A 1 115 ? 10.251 1.107 3.550 1.00 93.12 115 VAL A N 1
ATOM 928 C CA . VAL A 1 115 ? 8.925 1.036 2.929 1.00 93.12 115 VAL A CA 1
ATOM 929 C C . VAL A 1 115 ? 9.124 0.808 1.439 1.00 93.12 115 VAL A C 1
ATOM 931 O O . VAL A 1 115 ? 10.014 1.411 0.829 1.00 93.12 115 VAL A O 1
ATOM 934 N N . GLY A 1 116 ? 8.340 -0.095 0.856 1.00 95.06 116 GLY A N 1
ATOM 935 C CA . GLY A 1 116 ? 8.380 -0.325 -0.580 1.00 95.06 116 GLY A CA 1
ATOM 936 C C . GLY A 1 116 ? 7.854 0.884 -1.355 1.00 95.06 116 GLY A C 1
ATOM 937 O O . GLY A 1 116 ? 6.975 1.627 -0.910 1.00 95.06 116 GLY A O 1
ATOM 938 N N . THR A 1 117 ? 8.462 1.150 -2.507 1.00 95.88 117 THR A N 1
ATOM 939 C CA . THR A 1 117 ? 8.120 2.331 -3.312 1.00 95.88 117 THR A CA 1
ATOM 940 C C . THR A 1 117 ? 6.770 2.190 -4.002 1.00 95.88 117 THR A C 1
ATOM 942 O O . THR A 1 117 ? 6.099 3.195 -4.231 1.00 95.88 117 THR A O 1
ATOM 945 N N . MET A 1 118 ? 6.319 0.961 -4.261 1.00 96.31 118 MET A N 1
ATOM 946 C CA . MET A 1 118 ? 4.999 0.699 -4.835 1.00 96.31 118 MET A CA 1
ATOM 947 C C . MET A 1 118 ? 3.871 0.981 -3.834 1.00 96.31 118 MET A C 1
ATOM 949 O O . MET A 1 118 ? 2.862 1.582 -4.205 1.00 96.31 118 MET A O 1
ATOM 953 N N . GLU A 1 119 ? 4.067 0.656 -2.554 1.00 95.75 119 GLU A N 1
ATOM 954 C CA . GLU A 1 119 ? 3.166 1.025 -1.459 1.00 95.75 119 GLU A CA 1
ATOM 955 C C . GLU A 1 119 ? 3.061 2.549 -1.338 1.00 95.75 119 GLU A C 1
ATOM 957 O O . GLU A 1 119 ? 1.963 3.094 -1.225 1.00 95.75 119 GLU A O 1
ATOM 962 N N . LEU A 1 120 ? 4.191 3.259 -1.416 1.00 96.69 120 LEU A N 1
ATOM 963 C CA . LEU A 1 120 ? 4.219 4.723 -1.350 1.00 96.69 120 LEU A CA 1
ATOM 964 C C . LEU A 1 120 ? 3.542 5.381 -2.557 1.00 96.69 120 LEU A C 1
ATOM 966 O O . LEU A 1 120 ? 2.840 6.377 -2.387 1.00 96.69 120 LEU A O 1
ATOM 970 N N . LEU A 1 121 ? 3.676 4.808 -3.757 1.00 97.19 121 LEU A N 1
ATOM 971 C CA . LEU A 1 121 ? 2.918 5.239 -4.936 1.00 97.19 121 LEU A CA 1
ATOM 972 C C . LEU A 1 121 ? 1.411 5.016 -4.749 1.00 97.19 121 LEU A C 1
ATOM 974 O O . LEU A 1 121 ? 0.610 5.881 -5.108 1.00 97.19 121 LEU A O 1
ATOM 978 N N . ALA A 1 122 ? 0.998 3.889 -4.162 1.00 97.44 122 ALA A N 1
ATOM 979 C CA . ALA A 1 122 ? -0.408 3.653 -3.836 1.00 97.44 122 ALA A CA 1
ATOM 980 C C . ALA A 1 122 ? -0.932 4.677 -2.805 1.00 97.44 122 ALA A C 1
ATOM 982 O O . ALA A 1 122 ? -2.033 5.210 -2.974 1.00 97.44 122 ALA A O 1
ATOM 983 N N . MET A 1 123 ? -0.131 5.013 -1.787 1.00 97.44 123 MET A N 1
ATOM 984 C CA . MET A 1 123 ? -0.444 6.065 -0.809 1.00 97.44 123 MET A CA 1
ATOM 985 C C . MET A 1 123 ? -0.532 7.456 -1.451 1.00 97.44 123 MET A C 1
ATOM 987 O O . MET A 1 123 ? -1.444 8.218 -1.133 1.00 97.44 123 MET A O 1
ATOM 991 N N . GLU A 1 124 ? 0.373 7.796 -2.371 1.00 98.00 124 GLU A N 1
ATOM 992 C CA . GLU A 1 124 ? 0.333 9.062 -3.112 1.00 98.00 124 GLU A CA 1
ATOM 993 C C . GLU A 1 124 ? -0.973 9.184 -3.899 1.00 98.00 124 GLU A C 1
ATOM 995 O O . GLU A 1 124 ? -1.699 10.169 -3.753 1.00 98.00 124 GLU A O 1
ATOM 1000 N N . ARG A 1 125 ? -1.346 8.131 -4.635 1.00 97.94 125 ARG A N 1
ATOM 1001 C CA . ARG A 1 125 ? -2.615 8.079 -5.374 1.00 97.94 125 ARG A CA 1
ATOM 1002 C C . ARG A 1 125 ? -3.832 8.207 -4.461 1.00 97.94 125 ARG A C 1
ATOM 1004 O O . ARG A 1 125 ? -4.828 8.802 -4.868 1.00 97.94 125 ARG A O 1
ATOM 1011 N N . PHE A 1 126 ? -3.777 7.672 -3.242 1.00 97.62 126 PHE A N 1
ATOM 1012 C CA . PHE A 1 126 ? -4.828 7.878 -2.245 1.00 97.62 126 PHE A CA 1
ATOM 1013 C C . PHE A 1 126 ? -4.937 9.351 -1.830 1.00 97.62 126 PHE A C 1
ATOM 1015 O O . PHE A 1 126 ? -6.025 9.925 -1.890 1.00 97.62 126 PHE A O 1
ATOM 1022 N N . VAL A 1 127 ? -3.815 9.984 -1.465 1.00 98.06 127 VAL A N 1
ATOM 1023 C CA . VAL A 1 127 ? -3.767 11.401 -1.058 1.00 98.06 127 VAL A CA 1
ATOM 1024 C C . VAL A 1 127 ? -4.244 12.327 -2.181 1.00 98.06 127 VAL A C 1
ATOM 1026 O O . VAL A 1 127 ? -4.952 13.300 -1.920 1.00 98.06 127 VAL A O 1
ATOM 1029 N N . GLU A 1 128 ? -3.916 12.002 -3.430 1.00 97.75 128 GLU A N 1
ATOM 1030 C CA . GLU A 1 128 ? -4.325 12.749 -4.626 1.00 97.75 128 GLU A CA 1
ATOM 1031 C C . GLU A 1 128 ? -5.746 12.430 -5.111 1.00 97.75 128 GLU A C 1
ATOM 1033 O O . GLU A 1 128 ? -6.204 13.009 -6.094 1.00 97.75 128 GLU A O 1
ATOM 1038 N N . LYS A 1 129 ? -6.471 11.530 -4.430 1.00 97.25 129 LYS A N 1
ATOM 1039 C CA . LYS A 1 129 ? -7.815 11.071 -4.827 1.00 97.25 129 LYS A CA 1
ATOM 1040 C C . LYS A 1 129 ? -7.852 10.446 -6.233 1.00 97.25 129 LYS A C 1
ATOM 1042 O O . LYS A 1 129 ? -8.849 10.545 -6.946 1.00 97.25 129 LYS A O 1
ATOM 1047 N N . LEU A 1 130 ? -6.761 9.789 -6.626 1.00 96.75 130 LEU A N 1
ATOM 1048 C CA . LEU A 1 130 ? -6.624 9.039 -7.879 1.00 96.75 130 LEU A CA 1
ATOM 1049 C C . LEU A 1 130 ? -6.918 7.542 -7.718 1.00 96.75 130 LEU A C 1
ATOM 1051 O O . LEU A 1 130 ? -7.088 6.840 -8.721 1.00 96.75 130 LEU A O 1
ATOM 1055 N N . ALA A 1 131 ? -6.969 7.045 -6.480 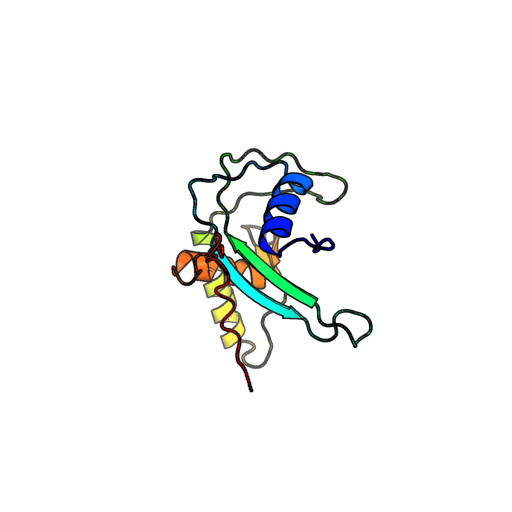1.00 96.12 131 ALA A N 1
ATOM 1056 C CA . ALA A 1 131 ? -7.464 5.706 -6.183 1.00 96.12 131 ALA A CA 1
ATOM 1057 C C . ALA A 1 131 ? -8.934 5.579 -6.617 1.00 96.12 131 ALA A C 1
ATOM 1059 O O . ALA A 1 131 ? -9.716 6.527 -6.506 1.00 96.12 131 ALA A O 1
ATOM 1060 N N . ARG A 1 132 ? -9.306 4.420 -7.161 1.00 94.56 132 ARG A N 1
ATOM 1061 C CA . ARG A 1 132 ? -10.650 4.192 -7.712 1.00 94.56 132 ARG A CA 1
ATOM 1062 C C . ARG A 1 132 ? -11.435 3.262 -6.802 1.00 94.56 132 ARG A C 1
ATOM 1064 O O . ARG A 1 132 ? -10.846 2.286 -6.352 1.00 94.56 132 ARG A O 1
ATOM 1071 N N . PRO A 1 133 ? -12.735 3.494 -6.577 1.00 94.94 133 PRO A N 1
ATOM 1072 C CA . PRO A 1 133 ? -13.590 2.489 -5.967 1.00 94.94 133 PRO A CA 1
ATOM 1073 C C . PRO A 1 133 ? -13.424 1.140 -6.653 1.00 94.94 133 PRO A C 1
ATOM 1075 O O . PRO A 1 133 ? -13.471 1.058 -7.888 1.00 94.94 133 PRO A O 1
ATOM 1078 N N . VAL A 1 134 ? -13.231 0.082 -5.869 1.00 91.44 134 VAL A N 1
ATOM 1079 C CA . VAL A 1 134 ? -13.383 -1.266 -6.403 1.00 91.44 134 VAL A CA 1
ATOM 1080 C C . VAL A 1 134 ? -14.874 -1.438 -6.630 1.00 91.44 134 VAL A C 1
ATOM 1082 O O . VAL A 1 134 ? -15.622 -1.719 -5.696 1.00 91.44 134 VAL A O 1
ATOM 1085 N N . MET A 1 135 ? -15.327 -1.222 -7.869 1.00 79.62 135 MET A N 1
ATOM 1086 C CA . MET A 1 135 ? -16.684 -1.590 -8.244 1.00 79.62 135 MET A CA 1
ATOM 1087 C C . MET A 1 135 ? -16.789 -3.100 -8.081 1.00 79.62 135 MET A C 1
ATOM 1089 O O . MET A 1 135 ? -16.441 -3.866 -8.980 1.00 79.62 135 MET A O 1
ATOM 1093 N N . LEU A 1 136 ? -17.273 -3.530 -6.917 1.00 61.06 136 LEU A N 1
ATOM 1094 C CA . LEU A 1 136 ? -17.848 -4.847 -6.775 1.00 61.06 136 LEU A CA 1
ATOM 1095 C C . LEU A 1 136 ? -18.860 -4.936 -7.910 1.00 61.06 136 LEU A C 1
ATOM 1097 O O . LEU A 1 136 ? -19.801 -4.139 -7.965 1.00 61.06 136 LEU A O 1
ATOM 1101 N N . MET A 1 137 ? -18.666 -5.881 -8.830 1.00 50.22 137 MET A N 1
ATOM 1102 C CA . MET A 1 137 ? -19.744 -6.324 -9.700 1.00 50.22 137 MET A CA 1
ATOM 1103 C C . MET A 1 137 ? -20.794 -6.974 -8.792 1.00 50.22 137 MET A C 1
ATOM 1105 O O . MET A 1 137 ? -20.928 -8.192 -8.748 1.00 50.22 137 MET A O 1
ATOM 1109 N N . ARG A 1 138 ? -21.502 -6.161 -7.997 1.00 47.75 138 ARG A N 1
ATOM 1110 C CA . ARG A 1 138 ? -22.603 -6.560 -7.134 1.00 47.75 138 ARG A CA 1
ATOM 1111 C C . ARG A 1 138 ? -23.705 -6.995 -8.067 1.00 47.75 138 ARG A C 1
ATOM 1113 O O . ARG A 1 138 ? -24.504 -6.167 -8.482 1.00 47.75 138 ARG A O 1
ATOM 1120 N N . ASN A 1 139 ? -23.693 -8.268 -8.450 1.00 45.88 139 ASN A N 1
ATOM 1121 C CA . ASN A 1 139 ? -24.776 -8.926 -9.161 1.00 45.88 139 ASN A CA 1
ATOM 1122 C C . ASN A 1 139 ? -25.435 -8.039 -10.225 1.00 45.88 139 ASN A C 1
ATOM 1124 O O . ASN A 1 139 ? -26.664 -7.974 -10.311 1.00 45.88 139 ASN A O 1
ATOM 1128 N N . ALA A 1 140 ? -24.637 -7.373 -11.069 1.00 46.94 140 ALA A N 1
ATOM 1129 C CA . ALA A 1 140 ? -25.137 -7.028 -12.384 1.00 46.94 140 ALA A CA 1
ATOM 1130 C C . ALA A 1 140 ? -25.438 -8.390 -12.995 1.00 46.94 140 ALA A C 1
ATOM 1132 O O . ALA A 1 140 ? -24.509 -9.096 -13.391 1.00 46.94 140 ALA A O 1
ATOM 1133 N N . LYS A 1 141 ? -26.709 -8.825 -12.917 1.00 50.50 141 LYS A N 1
ATOM 1134 C CA . LYS A 1 141 ? -27.200 -10.044 -13.556 1.00 50.50 141 LYS A CA 1
ATOM 1135 C C . LYS A 1 141 ? -26.506 -10.056 -14.900 1.00 50.50 141 LYS A C 1
ATOM 1137 O O . LYS A 1 141 ? -26.747 -9.139 -15.685 1.00 50.50 141 LYS A O 1
ATOM 1142 N N . ARG A 1 142 ? -25.588 -11.006 -15.119 1.00 51.62 142 ARG A N 1
ATOM 1143 C CA . ARG A 1 142 ? -24.984 -11.234 -16.429 1.00 51.62 142 ARG A CA 1
ATOM 1144 C C . ARG A 1 142 ? -26.178 -11.462 -17.345 1.00 51.62 142 ARG A C 1
ATOM 1146 O O . ARG A 1 142 ? -26.682 -12.579 -17.427 1.00 51.62 142 ARG A O 1
ATOM 1153 N N . GLN A 1 143 ? -26.692 -10.405 -17.974 1.00 49.47 143 GLN A N 1
ATOM 1154 C CA . GLN A 1 143 ? -27.528 -10.539 -19.141 1.00 49.47 143 GLN A CA 1
ATOM 1155 C C . GLN A 1 143 ? -26.576 -11.194 -20.119 1.00 49.47 143 GLN A C 1
ATOM 1157 O O . GLN A 1 143 ? -25.696 -10.542 -20.680 1.00 49.47 143 GLN A O 1
ATOM 1162 N N . ARG A 1 144 ? -26.674 -12.522 -20.214 1.00 49.75 144 ARG A N 1
ATOM 1163 C CA . ARG A 1 144 ? -26.090 -13.280 -21.301 1.00 49.75 144 ARG A CA 1
ATOM 1164 C C . ARG A 1 144 ? -26.718 -12.679 -22.550 1.00 49.75 144 ARG A C 1
ATOM 1166 O O . ARG A 1 144 ? -27.812 -13.070 -22.938 1.00 49.75 144 ARG A O 1
ATOM 1173 N N . ARG A 1 145 ? -26.076 -11.670 -23.135 1.00 47.84 145 ARG A N 1
ATOM 1174 C CA . ARG A 1 145 ? -26.310 -11.340 -24.530 1.00 47.84 145 ARG A CA 1
ATOM 1175 C C . ARG A 1 145 ? -25.744 -12.536 -25.270 1.00 47.84 145 ARG A C 1
ATOM 1177 O O . ARG A 1 145 ? -24.534 -12.658 -25.425 1.00 47.84 145 ARG A O 1
ATOM 1184 N N . SER A 1 146 ? -26.616 -13.485 -25.584 1.00 44.88 146 SER A N 1
ATOM 1185 C CA . SER A 1 146 ? -26.337 -14.510 -26.572 1.00 44.88 146 SER A CA 1
ATOM 1186 C C . SER A 1 146 ? -26.005 -13.774 -27.863 1.00 44.88 146 SER A C 1
ATOM 1188 O O . SER A 1 146 ? -26.892 -13.230 -28.516 1.00 44.88 146 SER A O 1
ATOM 1190 N N . ILE A 1 147 ? -24.712 -13.684 -28.172 1.00 48.00 147 ILE A N 1
ATOM 1191 C CA . ILE A 1 147 ? -24.255 -13.393 -29.523 1.00 48.00 147 ILE A CA 1
ATOM 1192 C C . ILE A 1 147 ? -24.523 -14.685 -30.284 1.00 48.00 147 ILE A C 1
ATOM 1194 O O . ILE A 1 147 ? -23.816 -15.676 -30.114 1.00 48.00 147 ILE A O 1
ATOM 1198 N N . VAL A 1 148 ? -25.636 -14.697 -31.009 1.00 46.94 148 VAL A N 1
ATOM 1199 C CA . VAL A 1 148 ? -25.901 -15.701 -32.033 1.00 46.94 148 VAL A CA 1
ATOM 1200 C C . VAL A 1 148 ? -25.128 -15.229 -33.262 1.00 46.94 148 VAL A C 1
ATOM 1202 O O . VAL A 1 148 ? -25.331 -14.093 -33.694 1.00 46.94 148 VAL A O 1
ATOM 1205 N N . PHE A 1 149 ? -24.186 -16.052 -33.723 1.00 55.19 149 PHE A N 1
ATOM 1206 C CA . PHE A 1 149 ? -23.517 -15.880 -35.013 1.00 55.19 149 PHE A CA 1
ATOM 1207 C C . PHE A 1 149 ? -24.436 -16.347 -36.140 1.00 55.19 149 PHE A C 1
ATOM 1209 O O . PHE A 1 149 ? -25.164 -17.342 -35.911 1.00 55.19 149 PHE A O 1
#

Organism: NCBI:txid641309

Foldseek 3Di:
DDDDPPDDPVRVVQVCCCQFWVFDFDPVDQKWWLDKDWDQCPPVRHDIDIDTDIDTHTPDPHTDGPVVVDVDDDDDDLVVLLVVLVVVVVVCCVVPVPDDDDQWFQDDPVSPDIDGNVVSSSSNCVVVVVTGGPPDVPCPPPPPPPPDD

Sequence (149 aa):
GALDLGESCLEAAMREVREETGIELDDTFETLLGLGYQQPCSRDGLINDHFMYFIVKAKSKTVNLDETELQGSRWFNVKESVETFRKFKSDWETKKSSEPLPTRMAFGKDRKEWVGTMELLAMERFVEKLARPVMLMRNAKRQRRSIVF

Secondary structure (DSSP, 8-state):
-PPPTT--HHHHHHHHHHHHH-PPB-TTSPPEEEEEEEEEEEETTTEEEEEEEEE--BS-S-----TTT-S------HHHHHHHHHHHHHHHHHH-TTSPPPSEEEESTTS-EEEEHHHHHHHHHHHTT--EE----------------

Radius of gyration: 18.42 Å; chains: 1; bounding box: 48×36×53 Å

InterPro domains:
  IPR000086 NUDIX hydrolase domain [PF00293] (1-85)
  IPR000086 NUDIX hydrolase domain [PS51462] (1-99)
  IPR015797 NUDIX hydrolase-like domain superfamily [SSF55811] (1-83)
  IPR020084 NUDIX hydrolase, conserved site [PS00893] (1-22)
  IPR050241 NAD-capped RNA hydrolase NudC subfamily [PTHR42904] (1-95)

pLDDT: mean 90.22, std 13.57, range [44.88, 98.06]